Protein AF-A0A7S1R2L1-F1 (afdb_monomer_lite)

Foldseek 3Di:
DDPDDDDDDDDDDDDADDQDAFLAAEPVNVVSLLVVLVVVQVVLVVVVVVVVVVCVVVVHDDDDDGDHPVLLNCCAPPPDPVHHLVVLVVVLVPDDDPPPPVRVVVSLLVSLVVSCVRCVPRPFKDQDDPVNVVVVQVVQCVVPPPRHDDDDDSSNWIWGQGPVGIHIHD

Organism: Alexandrium catenella (NCBI:txid2925)

InterPro domains:
  IPR001609 Myosin head, motor domain-like [PF00063] (7-170)
  IPR001609 Myosin head, motor domain-like [PS51456] (1-170)
  IPR027417 P-loop containing nucleoside triphosphate hydrolase [SSF52540] (8-170)
  IPR036961 Kinesin motor domain superfamily [G3DSA:3.40.850.10] (9-21)

Radius of gyration: 21.6 Å; chains: 1; bounding box: 54×54×56 Å

pLDDT: mean 89.65, std 9.21, range [39.06, 98.25]

Sequence (170 aa):
MKWRGARRATIGLLDIFGFEDMPSNGLEQLLINLTNERIQYIFNAVMFERELEAYQKEGITTTFERPSNLPCIDLFMSTAKPTGLIRLLADQCKTVTTDGEKGEEKKEKAFVSALNKEFRDHSYFTRVDAPMMGRILRAKRDKWRERAPKNLGYEHCFQVHHYADTVTYS

Secondary structure (DSSP, 8-state):
---PPPP---------------SS--HHHHHHHHHHHHHHHHHHHHHHHHHHHHHHHTT-----PPP--HHHHHHHH-SSSSPPHHHHHHHHTT---SSTHHHHHHHHHHHHHHHHHHTTT-TTEEEPPHHHHHHHHHHHHHHHGGGS-S---GGG-EEEE-SS-EEEE-

Structure (mmCIF, N/CA/C/O backbone):
data_AF-A0A7S1R2L1-F1
#
_entry.id   AF-A0A7S1R2L1-F1
#
loop_
_atom_site.group_PDB
_atom_site.id
_atom_site.type_symbol
_atom_site.label_atom_id
_atom_site.label_alt_id
_atom_site.label_comp_id
_atom_site.label_asym_id
_atom_site.label_entity_id
_atom_site.label_seq_id
_atom_site.pdbx_PDB_ins_code
_atom_site.Cartn_x
_atom_site.Cartn_y
_atom_site.Cartn_z
_atom_site.occupancy
_atom_site.B_iso_or_equiv
_atom_site.auth_seq_id
_atom_site.auth_comp_id
_atom_site.auth_asym_id
_atom_site.auth_atom_id
_atom_site.pdbx_PDB_model_num
ATOM 1 N N . MET A 1 1 ? -31.452 40.486 31.207 1.00 39.06 1 MET A N 1
ATOM 2 C CA . MET A 1 1 ? -31.204 39.028 31.119 1.00 39.06 1 MET A CA 1
ATOM 3 C C . MET A 1 1 ? -30.368 38.765 29.867 1.00 39.06 1 MET A C 1
ATOM 5 O O . MET A 1 1 ? -30.875 38.958 28.773 1.00 39.06 1 MET A O 1
ATOM 9 N N . LYS A 1 2 ? -29.067 38.466 30.000 1.00 43.56 2 LYS A N 1
ATOM 10 C CA . LYS A 1 2 ? -28.174 38.166 28.863 1.00 43.56 2 LYS A CA 1
ATOM 11 C C . LYS A 1 2 ? -28.128 36.648 28.666 1.00 43.56 2 LYS A C 1
ATOM 13 O O . LYS A 1 2 ? -27.699 35.945 29.578 1.00 43.56 2 LYS A O 1
ATOM 18 N N . TRP A 1 3 ? -28.559 36.157 27.505 1.00 53.03 3 TRP A N 1
ATOM 19 C CA . TRP A 1 3 ? -28.357 34.764 27.101 1.00 53.03 3 TRP A CA 1
ATOM 20 C C . TRP A 1 3 ? -26.851 34.513 26.945 1.00 53.03 3 TRP A C 1
ATOM 22 O O . TRP A 1 3 ? -26.198 35.135 26.108 1.00 53.03 3 TRP A O 1
ATOM 32 N N . ARG A 1 4 ? -26.276 33.657 27.798 1.00 54.41 4 ARG A N 1
ATOM 33 C CA . ARG A 1 4 ? -24.895 33.178 27.633 1.00 54.41 4 ARG A CA 1
ATOM 34 C C . ARG A 1 4 ? -24.860 32.246 26.416 1.00 54.41 4 ARG A C 1
ATOM 36 O O . ARG A 1 4 ? -25.781 31.458 26.227 1.00 54.41 4 ARG A O 1
ATOM 43 N N . GLY A 1 5 ? -23.833 32.404 25.582 1.00 57.44 5 GLY A N 1
ATOM 44 C CA . GLY A 1 5 ? -23.764 31.903 24.208 1.00 57.44 5 GLY A CA 1
ATOM 45 C C . GLY A 1 5 ? -24.100 30.423 24.033 1.00 57.44 5 GLY A C 1
ATOM 46 O O . GLY A 1 5 ? -23.467 29.553 24.630 1.00 57.44 5 GLY A O 1
ATOM 47 N N . ALA A 1 6 ? -25.067 30.148 23.158 1.00 64.50 6 ALA A N 1
ATOM 48 C CA . ALA A 1 6 ? -25.318 28.809 22.653 1.00 64.50 6 ALA A CA 1
ATOM 49 C C . ALA A 1 6 ? -24.069 28.322 21.900 1.00 64.50 6 ALA A C 1
ATOM 51 O O . ALA A 1 6 ? -23.615 28.972 20.955 1.00 64.50 6 ALA A O 1
ATOM 52 N N . ARG A 1 7 ? -23.492 27.191 22.327 1.00 70.44 7 ARG A N 1
ATOM 53 C CA . ARG A 1 7 ? -22.438 26.510 21.564 1.00 70.44 7 ARG A CA 1
ATOM 54 C C . ARG A 1 7 ? -23.011 26.169 20.190 1.00 70.44 7 ARG A C 1
ATOM 56 O O . ARG A 1 7 ? -23.979 25.420 20.095 1.00 70.44 7 ARG A O 1
ATOM 63 N N . ARG A 1 8 ? -22.445 26.756 19.137 1.00 79.62 8 ARG A N 1
ATOM 64 C CA . ARG A 1 8 ? -22.859 26.494 17.759 1.00 79.62 8 ARG A CA 1
ATOM 65 C C . ARG A 1 8 ? -22.387 25.081 17.396 1.00 79.62 8 ARG A C 1
ATOM 67 O O . ARG A 1 8 ? -21.185 24.847 17.321 1.00 79.62 8 ARG A O 1
ATOM 74 N N . ALA A 1 9 ? -23.320 24.142 17.257 1.00 86.88 9 ALA A N 1
ATOM 75 C CA . ALA A 1 9 ? -23.040 22.814 16.719 1.00 86.88 9 ALA A CA 1
ATOM 76 C C . ALA A 1 9 ? -22.950 22.892 15.187 1.00 86.88 9 ALA A C 1
ATOM 78 O O . ALA A 1 9 ? -23.688 23.661 14.569 1.00 86.88 9 ALA A O 1
ATOM 79 N N . THR A 1 10 ? -22.063 22.097 14.589 1.00 91.31 10 THR A N 1
ATOM 80 C CA . THR A 1 10 ? -21.866 22.038 13.134 1.00 91.31 10 THR A CA 1
ATOM 81 C C . THR A 1 10 ? -22.039 20.604 12.653 1.00 91.31 10 THR A C 1
ATOM 83 O O . THR A 1 10 ? -21.571 19.674 13.307 1.00 91.31 10 THR A O 1
ATOM 86 N N . ILE A 1 11 ? -22.684 20.438 11.499 1.00 92.81 11 ILE A N 1
ATOM 87 C CA . ILE A 1 11 ? -22.756 19.178 10.755 1.00 92.81 11 ILE A CA 1
ATOM 88 C C . ILE A 1 11 ? -21.849 19.332 9.533 1.00 92.81 11 ILE A C 1
ATOM 90 O O . ILE A 1 11 ? -21.995 20.296 8.782 1.00 92.81 11 ILE A O 1
ATOM 94 N N . GLY A 1 12 ? -20.899 18.414 9.367 1.00 92.69 12 GLY A N 1
ATOM 95 C CA . GLY A 1 12 ? -19.992 18.371 8.222 1.00 92.69 12 GLY A CA 1
ATOM 96 C C . GLY A 1 12 ? -20.279 17.158 7.346 1.00 92.69 12 GLY A C 1
ATOM 97 O O . GLY A 1 12 ? -20.545 16.076 7.865 1.00 92.69 12 GLY A O 1
ATOM 98 N N . LEU A 1 13 ? -20.206 17.345 6.031 1.00 94.44 13 LEU A N 1
ATOM 99 C CA . LEU A 1 13 ? -20.231 16.273 5.040 1.00 94.44 13 LEU A CA 1
ATOM 100 C C . LEU A 1 13 ? -18.861 16.229 4.368 1.00 94.44 13 LEU A C 1
ATOM 102 O O . LEU A 1 13 ? -18.336 17.272 3.976 1.00 94.44 13 LEU A O 1
ATOM 106 N N . LEU A 1 14 ? -18.284 15.036 4.271 1.00 93.56 14 LEU A N 1
ATOM 107 C CA . LEU A 1 14 ? -17.001 14.798 3.622 1.00 93.56 14 LEU A CA 1
ATOM 108 C C . LEU A 1 14 ? -17.249 13.949 2.375 1.00 93.56 14 LEU A C 1
ATOM 110 O O . LEU A 1 14 ? -17.689 12.809 2.497 1.00 93.56 14 LEU A O 1
ATOM 114 N N . ASP A 1 15 ? -16.972 14.520 1.206 1.00 95.44 15 ASP A N 1
ATOM 115 C CA . ASP A 1 15 ? -17.002 13.839 -0.090 1.00 95.44 15 ASP A CA 1
ATOM 116 C C . ASP A 1 15 ? -15.560 13.638 -0.571 1.00 95.44 15 ASP A C 1
ATOM 118 O O . ASP A 1 15 ? -14.777 14.590 -0.623 1.00 95.44 15 ASP A O 1
ATOM 122 N N . ILE A 1 16 ? -15.185 12.389 -0.832 1.00 94.50 16 ILE A N 1
ATOM 123 C CA . ILE A 1 16 ? -13.818 11.960 -1.139 1.00 94.50 16 ILE A CA 1
ATOM 124 C C . ILE A 1 16 ? -13.844 10.821 -2.154 1.00 94.50 16 ILE A C 1
ATOM 126 O O . ILE A 1 16 ? -14.800 10.051 -2.227 1.00 94.50 16 ILE A O 1
ATOM 130 N N . PHE A 1 17 ? -12.753 10.675 -2.903 1.00 93.50 17 PHE A N 1
ATOM 131 C CA . PHE A 1 17 ? -12.585 9.561 -3.830 1.00 93.50 17 PHE A CA 1
ATOM 132 C C . PHE A 1 17 ? -12.497 8.220 -3.091 1.00 93.50 17 PHE A C 1
ATOM 134 O O . PHE A 1 17 ? -11.781 8.088 -2.094 1.00 93.50 17 PHE A O 1
ATOM 141 N N . GLY A 1 18 ? -13.202 7.218 -3.619 1.00 94.94 18 GLY A N 1
ATOM 142 C CA . GLY A 1 18 ? -13.087 5.834 -3.168 1.00 94.94 18 GLY A CA 1
ATOM 143 C C . GLY A 1 18 ? -11.778 5.175 -3.612 1.00 94.94 18 GLY A C 1
ATOM 144 O O . GLY A 1 18 ? -10.946 5.785 -4.279 1.00 94.94 18 GLY A O 1
ATOM 145 N N . PHE A 1 19 ? -11.608 3.910 -3.234 1.00 96.94 19 PHE A N 1
ATOM 146 C CA . PHE A 1 19 ? -10.466 3.087 -3.635 1.00 96.94 19 PHE A CA 1
ATOM 147 C C . PHE A 1 19 ? -10.396 2.899 -5.163 1.00 96.94 19 PHE A C 1
ATOM 149 O O . PHE A 1 19 ? -11.421 2.652 -5.802 1.00 96.94 19 PHE A O 1
ATOM 156 N N . GLU A 1 20 ? -9.193 2.957 -5.742 1.00 96.19 20 GLU A N 1
ATOM 157 C CA . GLU A 1 20 ? -8.965 2.868 -7.188 1.00 96.19 20 GLU A CA 1
ATOM 158 C C . GLU A 1 20 ? -8.055 1.690 -7.568 1.00 96.19 20 GLU A C 1
ATOM 160 O O . GLU A 1 20 ? -6.920 1.573 -7.115 1.00 96.19 20 GLU A O 1
ATOM 165 N N . ASP A 1 21 ? -8.523 0.852 -8.493 1.00 95.06 21 ASP A N 1
ATOM 166 C CA . ASP A 1 21 ? -7.666 -0.034 -9.284 1.00 95.06 21 ASP A CA 1
ATOM 167 C C . ASP A 1 21 ? -8.045 0.117 -10.753 1.00 95.06 21 ASP A C 1
ATOM 169 O O . ASP A 1 21 ? -9.138 -0.259 -11.165 1.00 95.06 21 ASP A O 1
ATOM 173 N N . MET A 1 22 ? -7.145 0.690 -11.539 1.00 93.25 22 MET A N 1
ATOM 174 C CA . MET A 1 22 ? -7.320 1.021 -12.946 1.00 93.25 22 MET A CA 1
ATOM 175 C C . MET A 1 22 ? -6.453 0.122 -13.842 1.00 93.25 22 MET A C 1
ATOM 177 O O . MET A 1 22 ? -5.593 -0.620 -13.362 1.00 93.25 22 MET A O 1
ATOM 181 N N . PRO A 1 23 ? -6.619 0.168 -15.179 1.00 91.94 23 PRO A N 1
ATOM 182 C CA . PRO A 1 23 ? -5.704 -0.505 -16.101 1.00 91.94 23 PRO A CA 1
ATOM 183 C C . PRO A 1 23 ? -4.222 -0.176 -15.852 1.00 91.94 23 PRO A C 1
ATOM 185 O O . PRO A 1 23 ? -3.394 -1.085 -15.811 1.00 91.94 23 PRO A O 1
ATOM 188 N N . SER A 1 24 ? -3.909 1.094 -15.597 1.00 91.00 24 SER A N 1
ATOM 189 C CA . SER A 1 24 ? -2.590 1.592 -15.190 1.00 91.00 24 SER A CA 1
ATOM 190 C C . SER A 1 24 ? -2.762 2.393 -13.905 1.00 91.00 24 SER A C 1
ATOM 192 O O . SER A 1 24 ? -3.675 3.213 -13.853 1.00 91.00 24 SER A O 1
ATOM 194 N N . ASN A 1 25 ? -1.928 2.147 -12.894 1.00 94.50 25 ASN A N 1
ATOM 195 C CA . ASN A 1 25 ? -2.007 2.838 -11.605 1.00 94.50 25 ASN A CA 1
ATOM 196 C C . ASN A 1 25 ? -0.687 3.569 -11.358 1.00 94.50 25 ASN A C 1
ATOM 198 O O . ASN A 1 25 ? 0.333 2.913 -11.147 1.00 94.50 25 ASN A O 1
ATOM 202 N N . GLY A 1 26 ? -0.729 4.900 -11.399 1.00 94.06 26 GLY A N 1
ATOM 203 C CA . GLY A 1 26 ? 0.431 5.755 -11.157 1.00 94.06 26 GLY A CA 1
ATOM 204 C C . GLY A 1 26 ? 0.514 6.250 -9.713 1.00 94.06 26 GLY A C 1
ATOM 205 O O . GLY A 1 26 ? -0.107 5.698 -8.795 1.00 94.06 26 GLY A O 1
ATOM 206 N N . LEU A 1 27 ? 1.263 7.338 -9.518 1.00 94.25 27 LEU A N 1
ATOM 207 C CA . LEU A 1 27 ? 1.407 8.003 -8.222 1.00 94.25 27 LEU A CA 1
ATOM 208 C C . LEU A 1 27 ? 0.061 8.520 -7.693 1.00 94.25 27 LEU A C 1
ATOM 210 O O . LEU A 1 27 ? -0.190 8.456 -6.493 1.00 94.25 27 LEU A O 1
ATOM 214 N N . GLU A 1 28 ? -0.821 8.998 -8.568 1.00 96.31 28 GLU A N 1
ATOM 215 C CA . GLU A 1 28 ? -2.138 9.517 -8.206 1.00 96.31 28 GLU A CA 1
ATOM 216 C C . GLU A 1 28 ? -3.000 8.436 -7.546 1.00 96.31 28 GLU A C 1
ATOM 218 O O . GLU A 1 28 ? -3.460 8.628 -6.419 1.00 96.31 28 GLU A O 1
ATOM 223 N N . GLN A 1 29 ? -3.145 7.273 -8.193 1.00 97.50 29 GLN A N 1
ATOM 224 C CA . GLN A 1 29 ? -3.870 6.126 -7.628 1.00 97.50 29 GLN A CA 1
ATOM 225 C C . GLN A 1 29 ? -3.238 5.674 -6.309 1.00 97.50 29 GLN A C 1
ATOM 227 O O . GLN A 1 29 ? -3.947 5.371 -5.352 1.00 97.50 29 GLN A O 1
ATOM 232 N N . LEU A 1 30 ? -1.902 5.667 -6.226 1.00 97.44 30 LEU A N 1
ATOM 233 C CA . LEU A 1 30 ? -1.184 5.302 -5.005 1.00 97.44 30 LEU A CA 1
ATOM 234 C C . LEU A 1 30 ? -1.540 6.238 -3.842 1.00 97.44 30 LEU A C 1
ATOM 236 O O . LEU A 1 30 ? -1.817 5.770 -2.738 1.00 97.44 30 LEU A O 1
ATOM 240 N N . LEU A 1 31 ? -1.571 7.553 -4.076 1.00 97.38 31 LEU A N 1
ATOM 241 C CA . LEU A 1 31 ? -1.918 8.544 -3.053 1.00 97.38 31 LEU A CA 1
ATOM 242 C C . LEU A 1 31 ? -3.403 8.484 -2.661 1.00 97.38 31 LEU A C 1
ATOM 244 O O . LEU A 1 31 ? -3.731 8.632 -1.477 1.00 97.38 31 LEU A O 1
ATOM 248 N N . ILE A 1 32 ? -4.296 8.224 -3.620 1.00 98.00 32 ILE A N 1
ATOM 249 C CA . ILE A 1 32 ? -5.727 8.005 -3.363 1.00 98.00 32 ILE A CA 1
ATOM 250 C C . ILE A 1 32 ? -5.921 6.765 -2.485 1.00 98.00 32 ILE A C 1
ATOM 252 O O . ILE A 1 32 ? -6.602 6.825 -1.457 1.00 98.00 32 ILE A O 1
ATOM 256 N N . ASN A 1 33 ? -5.266 5.655 -2.822 1.00 98.25 33 ASN A N 1
ATOM 257 C CA . ASN A 1 33 ? -5.371 4.413 -2.063 1.00 98.25 33 ASN A CA 1
ATOM 258 C C . ASN A 1 33 ? -4.729 4.525 -0.676 1.00 98.25 33 ASN A C 1
ATOM 260 O O . ASN A 1 33 ? -5.323 4.068 0.295 1.00 98.25 33 ASN A O 1
ATOM 264 N N . LEU A 1 34 ? -3.589 5.213 -0.532 1.00 97.88 34 LEU A N 1
ATOM 265 C CA . LEU A 1 34 ? -2.990 5.516 0.7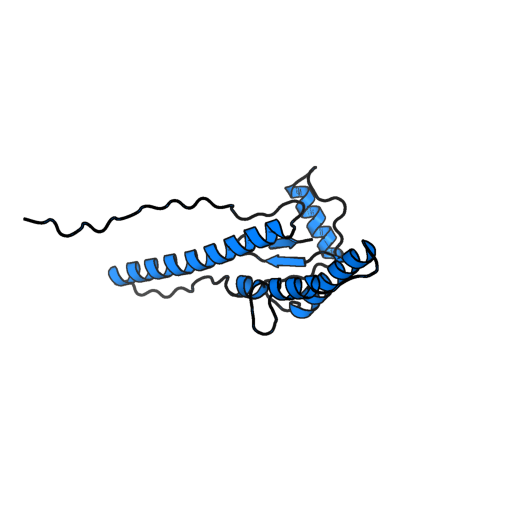77 1.00 97.88 34 LEU A CA 1
ATOM 266 C C . LEU A 1 34 ? -3.917 6.368 1.659 1.00 97.88 34 LEU A C 1
ATOM 268 O O . LEU A 1 34 ? -3.991 6.175 2.875 1.00 97.88 34 LEU A O 1
ATOM 272 N N . THR A 1 35 ? -4.636 7.316 1.060 1.00 97.38 35 THR A N 1
ATOM 273 C CA . THR A 1 35 ? -5.635 8.111 1.782 1.00 97.38 35 THR A CA 1
ATOM 274 C C . THR A 1 35 ? -6.768 7.216 2.278 1.00 97.38 35 THR A C 1
ATOM 276 O O . THR A 1 35 ? -7.118 7.270 3.458 1.00 97.38 35 THR A O 1
ATOM 279 N N . ASN A 1 36 ? -7.269 6.329 1.418 1.00 97.88 36 ASN A N 1
ATOM 280 C CA . ASN A 1 36 ? -8.287 5.349 1.780 1.00 97.88 36 ASN A CA 1
ATOM 281 C C . ASN A 1 36 ? -7.807 4.366 2.866 1.00 97.88 36 ASN A C 1
ATOM 283 O O . ASN A 1 36 ? -8.569 4.079 3.783 1.00 97.88 36 ASN A O 1
ATOM 287 N N . GLU A 1 37 ? -6.544 3.926 2.854 1.00 97.88 37 GLU A N 1
ATOM 288 C CA . GLU A 1 37 ? -5.959 3.119 3.940 1.00 97.88 37 GLU A CA 1
ATOM 289 C C . GLU A 1 37 ? -6.028 3.842 5.291 1.00 97.88 37 GLU A C 1
ATOM 291 O O . GLU A 1 37 ? -6.470 3.282 6.296 1.00 97.88 37 GLU A O 1
ATOM 296 N N . ARG A 1 38 ? -5.640 5.122 5.339 1.00 96.75 38 ARG A N 1
ATOM 297 C CA . ARG A 1 38 ? -5.711 5.909 6.582 1.00 96.75 38 ARG A CA 1
ATOM 298 C C . ARG A 1 38 ? -7.141 6.067 7.080 1.00 96.75 38 ARG A C 1
ATOM 300 O O . ARG A 1 38 ? -7.383 5.981 8.282 1.00 96.75 38 ARG A O 1
ATOM 307 N N . ILE A 1 39 ? -8.081 6.284 6.168 1.00 96.31 39 ILE A N 1
ATOM 308 C CA . ILE A 1 39 ? -9.500 6.398 6.506 1.00 96.31 39 ILE A CA 1
ATOM 309 C C . ILE A 1 39 ? -10.021 5.066 7.041 1.00 96.31 39 ILE A C 1
ATOM 311 O O . ILE A 1 39 ? -10.675 5.062 8.082 1.00 96.31 39 ILE A O 1
ATOM 315 N N . GLN A 1 40 ? -9.661 3.944 6.414 1.00 96.50 40 GLN A N 1
ATOM 316 C CA . GLN A 1 40 ? -10.021 2.612 6.893 1.00 96.50 40 GLN A CA 1
ATOM 317 C C . GLN A 1 40 ? -9.455 2.335 8.294 1.00 96.50 40 GLN A C 1
ATOM 319 O O . GLN A 1 40 ? -10.166 1.806 9.148 1.00 96.50 40 GLN A O 1
ATOM 324 N N . TYR A 1 41 ? -8.211 2.741 8.566 1.00 96.12 41 TYR A N 1
ATOM 325 C CA . TYR A 1 41 ? -7.602 2.609 9.892 1.00 96.12 41 TYR A CA 1
ATOM 326 C C . TYR A 1 41 ? -8.392 3.377 10.960 1.00 96.12 41 TYR A C 1
ATOM 328 O O . TYR A 1 41 ? -8.716 2.829 12.017 1.00 96.12 41 TYR A O 1
ATOM 336 N N . ILE A 1 42 ? -8.743 4.636 10.672 1.00 95.00 42 ILE A N 1
ATOM 337 C CA . ILE A 1 42 ? -9.540 5.481 11.573 1.00 95.00 42 ILE A CA 1
ATOM 338 C C . ILE A 1 42 ? -10.937 4.885 11.768 1.00 95.00 42 ILE A C 1
ATOM 340 O O . ILE A 1 42 ? -11.413 4.801 12.899 1.00 95.00 42 ILE A O 1
ATOM 344 N N . PHE A 1 43 ? -11.578 4.437 10.688 1.00 94.50 43 PHE A N 1
ATOM 345 C CA . PHE A 1 43 ? -12.897 3.816 10.731 1.00 94.50 43 PHE A CA 1
ATOM 346 C C . PHE A 1 43 ? -12.900 2.575 11.630 1.00 94.50 43 PHE A C 1
ATOM 348 O O . PHE A 1 43 ? -13.720 2.489 12.544 1.00 94.50 43 PHE A O 1
ATOM 355 N N . ASN A 1 44 ? -11.941 1.663 11.437 1.00 93.62 44 ASN A N 1
ATOM 356 C CA . ASN A 1 44 ? -11.800 0.470 12.269 1.00 93.62 44 ASN A CA 1
ATOM 357 C C . ASN A 1 44 ? -11.553 0.836 13.737 1.00 93.62 44 ASN A C 1
ATOM 359 O O . ASN A 1 44 ? -12.106 0.194 14.620 1.00 93.62 44 ASN A O 1
ATOM 363 N N . ALA A 1 45 ? -10.748 1.860 14.029 1.00 92.06 45 ALA A N 1
ATOM 364 C CA . ALA A 1 45 ? -10.519 2.289 15.406 1.00 92.06 45 ALA A CA 1
ATOM 365 C C . ALA A 1 45 ? -11.810 2.789 16.077 1.00 92.06 45 ALA A C 1
ATOM 367 O O . ALA A 1 45 ? -12.163 2.306 17.150 1.00 92.06 45 ALA A O 1
ATOM 368 N N . VAL A 1 46 ? -12.530 3.700 15.418 1.00 92.94 46 VAL A N 1
ATOM 369 C CA . VAL A 1 46 ? -13.737 4.331 15.970 1.00 92.94 46 VAL A CA 1
ATOM 370 C C . VAL A 1 46 ? -14.886 3.335 16.108 1.00 92.94 46 VAL A C 1
ATOM 372 O O . VAL A 1 46 ? -15.577 3.339 17.124 1.00 92.94 46 VAL A O 1
ATOM 375 N N . MET A 1 47 ? -15.119 2.492 15.099 1.00 92.75 47 MET A N 1
ATOM 376 C CA . MET A 1 47 ? -16.239 1.548 15.138 1.00 92.75 47 MET A CA 1
ATOM 377 C C . MET A 1 47 ? -16.031 0.462 16.189 1.00 92.75 47 MET A C 1
ATOM 379 O O . MET A 1 47 ? -16.965 0.154 16.920 1.00 92.75 47 MET A O 1
ATOM 383 N N . PHE A 1 48 ? -14.809 -0.061 16.329 1.00 91.44 48 PHE A N 1
ATOM 384 C CA . PHE A 1 48 ? -14.523 -1.070 17.351 1.00 91.44 48 PHE A CA 1
ATOM 385 C C . PHE A 1 48 ? -14.662 -0.517 18.768 1.00 91.44 48 PHE A C 1
ATOM 387 O O . PHE A 1 48 ? -15.237 -1.185 19.622 1.00 91.44 48 PHE A O 1
ATOM 394 N N . GLU A 1 49 ? -14.165 0.696 19.018 1.00 90.44 49 GLU A N 1
ATOM 395 C CA . GLU A 1 49 ? -14.311 1.350 20.322 1.00 90.44 49 GLU A CA 1
ATOM 396 C C . GLU A 1 49 ? -15.791 1.532 20.686 1.00 90.44 49 GLU A C 1
ATOM 398 O O . GLU A 1 49 ? -16.213 1.153 21.778 1.00 90.44 49 GLU A O 1
ATOM 403 N N . ARG A 1 50 ? -16.609 2.005 19.738 1.00 91.81 50 ARG A N 1
ATOM 404 C CA . ARG A 1 50 ? -18.057 2.170 19.940 1.00 91.81 50 ARG A CA 1
ATOM 405 C C . ARG A 1 50 ? -18.785 0.855 20.200 1.00 91.81 50 ARG A C 1
ATOM 407 O O . ARG A 1 50 ? -19.676 0.819 21.045 1.00 91.81 50 ARG A O 1
ATOM 414 N N . GLU A 1 51 ? -18.420 -0.205 19.489 1.00 91.06 51 GLU A N 1
ATOM 415 C CA . GLU A 1 51 ? -19.044 -1.518 19.655 1.00 91.06 51 GLU A CA 1
ATOM 416 C C . GLU A 1 51 ? -18.705 -2.123 21.028 1.00 91.06 51 GLU A C 1
ATOM 418 O O . GLU A 1 51 ? -19.582 -2.617 21.734 1.00 91.06 51 GLU A O 1
ATOM 423 N N . LEU A 1 52 ? -17.446 -1.996 21.466 1.00 89.75 52 LEU A N 1
ATOM 424 C CA . LEU A 1 52 ? -17.017 -2.398 22.809 1.00 89.75 52 LEU A CA 1
ATOM 425 C C . LEU A 1 52 ? -17.777 -1.636 23.903 1.00 89.75 52 LEU A C 1
ATOM 427 O O . LEU A 1 52 ? -18.225 -2.246 24.875 1.00 89.75 52 LEU A O 1
ATOM 431 N N . GLU A 1 53 ? -17.965 -0.323 23.745 1.00 91.25 53 GLU A N 1
ATOM 432 C CA . GLU A 1 53 ? -18.773 0.475 24.673 1.00 91.25 53 GLU A CA 1
ATOM 433 C C . GLU A 1 53 ? -20.238 0.018 24.724 1.00 91.25 53 GLU A C 1
ATOM 435 O O . GLU A 1 53 ? -20.855 0.059 25.791 1.00 91.25 53 GLU A O 1
ATOM 440 N N . ALA A 1 54 ? -20.818 -0.386 23.589 1.00 92.44 54 ALA A N 1
ATOM 441 C CA . ALA A 1 54 ? -22.184 -0.896 23.527 1.00 92.44 54 ALA A CA 1
ATOM 442 C C . ALA A 1 54 ? -22.309 -2.235 24.271 1.00 92.44 54 ALA A C 1
ATOM 444 O O . ALA A 1 54 ? -23.157 -2.361 25.155 1.00 92.44 54 ALA A O 1
ATOM 445 N N . TYR A 1 55 ? -21.400 -3.183 24.020 1.00 91.81 55 TYR A N 1
ATOM 446 C CA . TYR A 1 55 ? -21.388 -4.471 24.724 1.00 91.81 55 TYR A CA 1
ATOM 447 C C . TYR A 1 55 ? -21.209 -4.317 26.235 1.00 91.81 55 TYR A C 1
ATOM 449 O O . TYR A 1 55 ? -21.916 -4.965 27.007 1.00 91.81 55 TYR A O 1
ATOM 457 N N . GLN A 1 56 ? -20.335 -3.411 26.681 1.00 90.88 56 GLN A N 1
ATOM 458 C CA . GLN A 1 56 ? -20.165 -3.127 28.109 1.00 90.88 56 GLN A CA 1
ATOM 459 C C . GLN A 1 56 ? -21.443 -2.575 28.753 1.00 90.88 56 GLN A C 1
ATOM 461 O O . GLN A 1 56 ? -21.783 -2.973 29.867 1.00 90.88 56 GLN A O 1
ATOM 466 N N . LYS A 1 57 ? -22.174 -1.692 28.058 1.00 93.38 57 LYS A N 1
ATOM 467 C CA . LYS A 1 57 ? -23.460 -1.153 28.539 1.00 93.38 57 LYS A CA 1
ATOM 468 C C . LYS A 1 57 ? -24.535 -2.233 28.656 1.00 93.38 57 LYS A C 1
ATOM 470 O O . LYS A 1 57 ? -25.380 -2.141 29.541 1.00 93.38 57 LYS A O 1
ATOM 475 N N . GLU A 1 58 ? -24.485 -3.248 27.801 1.00 95.56 58 GLU A N 1
ATOM 476 C CA . GLU A 1 58 ? -25.401 -4.394 27.823 1.00 95.56 58 GLU A CA 1
ATOM 477 C C . GLU A 1 58 ? -24.953 -5.517 28.777 1.00 95.56 58 GLU A C 1
ATOM 479 O O . GLU A 1 58 ? -25.662 -6.507 28.947 1.00 95.56 58 GLU A O 1
ATOM 484 N N . GLY A 1 59 ? -23.797 -5.374 29.436 1.00 92.62 59 GLY A N 1
ATOM 485 C CA . GLY A 1 59 ? -23.245 -6.394 30.332 1.00 92.62 59 GLY A CA 1
ATOM 486 C C . GLY A 1 59 ? -22.666 -7.613 29.603 1.00 92.62 59 GLY A C 1
ATOM 487 O O . GLY A 1 59 ? -22.462 -8.661 30.217 1.00 92.62 59 GLY A O 1
ATOM 488 N N . ILE A 1 60 ? -22.389 -7.493 28.303 1.00 92.12 60 ILE A N 1
ATOM 489 C CA . ILE A 1 60 ? -21.825 -8.555 27.469 1.00 92.12 60 ILE A CA 1
ATOM 490 C C . ILE A 1 60 ? -20.297 -8.488 27.550 1.00 92.12 60 ILE A C 1
ATOM 492 O O . ILE A 1 60 ? -19.672 -7.500 27.169 1.00 92.12 60 ILE A O 1
ATOM 496 N N . THR A 1 61 ? -19.668 -9.564 28.029 1.00 84.50 61 THR A N 1
ATOM 497 C CA . THR A 1 61 ? -18.205 -9.707 28.000 1.00 84.50 61 THR A CA 1
ATOM 498 C C . THR A 1 61 ? -17.807 -10.431 26.719 1.00 84.50 61 THR A C 1
ATOM 500 O O . THR A 1 61 ? -18.127 -11.603 26.539 1.00 84.50 61 THR A O 1
ATOM 503 N N . THR A 1 62 ? -17.126 -9.748 25.802 1.00 80.25 62 THR A N 1
ATOM 504 C CA . THR A 1 62 ? -16.612 -10.339 24.557 1.00 80.25 62 THR A CA 1
ATOM 505 C C . THR A 1 62 ? -15.259 -9.727 24.215 1.00 80.25 62 THR A C 1
ATOM 507 O O . THR A 1 62 ? -15.039 -8.534 24.409 1.00 80.25 62 THR A O 1
ATOM 510 N N . THR A 1 63 ? -14.347 -10.550 23.701 1.00 76.44 63 THR A N 1
ATOM 511 C CA . THR A 1 63 ? -13.049 -10.125 23.168 1.00 76.44 63 THR A CA 1
ATOM 512 C C . THR A 1 63 ? -13.002 -10.434 21.683 1.00 76.44 63 THR A C 1
ATOM 514 O O . THR A 1 63 ? -13.180 -11.587 21.292 1.00 76.44 63 THR A O 1
ATOM 517 N N . PHE A 1 64 ? -12.744 -9.424 20.861 1.00 79.88 64 PHE A N 1
ATOM 518 C CA . PHE A 1 64 ? -12.549 -9.591 19.428 1.00 79.88 64 PHE A CA 1
ATOM 519 C C . PHE A 1 64 ? -11.404 -8.693 18.958 1.00 79.88 64 PHE A C 1
ATOM 521 O O . PHE A 1 64 ? -11.209 -7.587 19.465 1.00 79.88 64 PHE A O 1
ATOM 528 N N . GLU A 1 65 ? -10.597 -9.209 18.035 1.00 83.00 65 GLU A N 1
ATOM 529 C CA . GLU A 1 65 ? -9.417 -8.515 17.527 1.00 83.00 65 GLU A CA 1
ATOM 530 C C . GLU A 1 65 ? -9.810 -7.488 16.466 1.00 83.00 65 GLU A C 1
ATOM 532 O O . GLU A 1 65 ? -10.572 -7.778 15.544 1.00 83.00 65 GLU A O 1
ATOM 537 N N . ARG A 1 66 ? -9.258 -6.277 16.578 1.00 85.38 66 ARG A N 1
ATOM 538 C CA . ARG A 1 66 ? -9.443 -5.221 15.582 1.00 85.38 66 ARG A CA 1
ATOM 539 C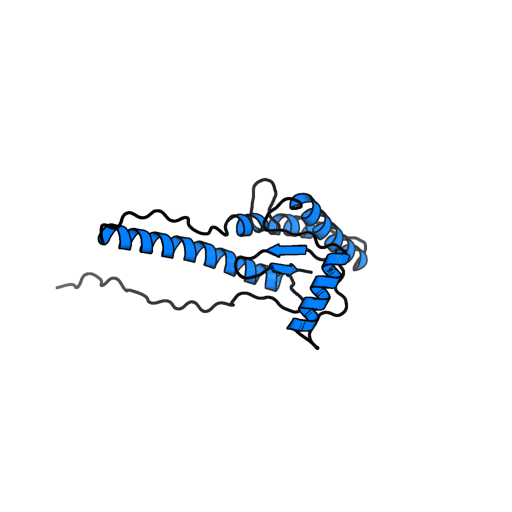 C . ARG A 1 66 ? -8.577 -5.497 14.347 1.00 85.38 66 ARG A C 1
ATOM 541 O O . ARG A 1 66 ? -7.351 -5.486 14.487 1.00 85.38 66 ARG A O 1
ATOM 548 N N . PRO A 1 67 ? -9.157 -5.624 13.137 1.00 86.38 67 PRO A N 1
ATOM 549 C CA . PRO A 1 67 ? -8.390 -5.664 11.901 1.00 86.38 67 PRO A CA 1
ATOM 550 C C . PRO A 1 67 ? -7.539 -4.401 11.775 1.00 86.38 67 PRO A C 1
ATOM 552 O O . PRO A 1 67 ? -8.055 -3.278 11.802 1.00 86.38 67 PRO A O 1
ATOM 555 N N . SER A 1 68 ? -6.227 -4.584 11.654 1.00 89.62 68 SER A N 1
ATOM 556 C CA . SER A 1 68 ? -5.269 -3.488 11.555 1.00 89.62 68 SER A CA 1
ATOM 557 C C . SER A 1 68 ? -4.588 -3.507 10.196 1.00 89.62 68 SER A C 1
ATOM 559 O O . SER A 1 68 ? -3.790 -4.392 9.900 1.00 89.62 68 SER A O 1
ATOM 561 N N . ASN A 1 69 ? -4.871 -2.485 9.397 1.00 95.25 69 ASN A N 1
ATOM 562 C CA . ASN A 1 69 ? -4.159 -2.168 8.163 1.00 95.25 69 ASN A CA 1
ATOM 563 C C . ASN A 1 69 ? -2.965 -1.222 8.405 1.00 95.25 69 ASN A C 1
ATOM 565 O O . ASN A 1 69 ? -2.354 -0.734 7.457 1.00 95.25 69 ASN A O 1
ATOM 569 N N . LEU A 1 70 ? -2.597 -0.971 9.669 1.00 95.19 70 LEU A N 1
ATOM 570 C CA . LEU A 1 70 ? -1.444 -0.141 10.022 1.00 95.19 70 LEU A CA 1
ATOM 571 C C . LEU A 1 70 ? -0.132 -0.609 9.358 1.00 95.19 70 LEU A C 1
ATOM 573 O O . LEU A 1 70 ? 0.572 0.255 8.846 1.00 95.19 70 LEU A O 1
ATOM 577 N N . PRO A 1 71 ? 0.174 -1.921 9.239 1.00 95.06 71 PRO A N 1
ATOM 578 C CA . PRO A 1 71 ? 1.371 -2.356 8.516 1.00 95.06 71 PRO A CA 1
ATOM 579 C C . PRO A 1 71 ? 1.379 -1.939 7.033 1.00 95.06 71 PRO A C 1
ATOM 581 O O . PRO A 1 71 ? 2.441 -1.669 6.478 1.00 95.06 71 PRO A O 1
ATOM 584 N N . CYS A 1 72 ? 0.207 -1.831 6.390 1.00 96.94 72 CYS A N 1
ATOM 585 C CA . CYS A 1 72 ? 0.089 -1.268 5.040 1.00 96.94 72 CYS A CA 1
ATOM 586 C C . CYS A 1 72 ? 0.444 0.223 5.037 1.00 96.94 72 CYS A C 1
ATOM 588 O O . CYS A 1 72 ? 1.200 0.688 4.195 1.00 96.94 72 CYS A O 1
ATOM 590 N N . ILE A 1 73 ? -0.064 0.989 6.003 1.00 97.31 73 ILE A N 1
ATOM 591 C CA . ILE A 1 73 ? 0.240 2.422 6.122 1.00 97.31 73 ILE A CA 1
ATOM 592 C C . ILE A 1 73 ? 1.736 2.639 6.397 1.00 97.31 73 ILE A C 1
ATOM 594 O O . ILE A 1 73 ? 2.343 3.534 5.803 1.00 97.31 73 ILE A O 1
ATOM 598 N N . ASP A 1 74 ? 2.339 1.805 7.244 1.00 96.12 74 ASP A N 1
ATOM 599 C CA . ASP A 1 74 ? 3.761 1.864 7.584 1.00 96.12 74 ASP A CA 1
ATOM 600 C C . ASP A 1 74 ? 4.653 1.531 6.381 1.00 96.12 74 ASP A C 1
ATOM 602 O O . ASP A 1 74 ? 5.663 2.208 6.183 1.00 96.12 74 ASP A O 1
ATOM 606 N N . LEU A 1 75 ? 4.248 0.601 5.506 1.00 96.81 75 LEU A N 1
ATOM 607 C CA . LEU A 1 75 ? 4.920 0.365 4.218 1.00 96.81 75 LEU A CA 1
ATOM 608 C C . LEU A 1 75 ? 5.100 1.671 3.424 1.00 96.81 75 LEU A C 1
ATOM 610 O O . LEU A 1 75 ? 6.152 1.900 2.824 1.00 96.81 75 LEU A O 1
ATOM 614 N N . PHE A 1 76 ? 4.103 2.560 3.441 1.00 97.00 76 PHE A N 1
ATOM 615 C CA . PHE A 1 76 ? 4.178 3.850 2.752 1.00 97.00 76 PHE A CA 1
ATOM 616 C C . PHE A 1 76 ? 4.918 4.925 3.551 1.00 97.00 76 PHE A C 1
ATOM 618 O O . PHE A 1 76 ? 5.694 5.694 2.975 1.00 97.00 76 PHE A O 1
ATOM 625 N N . MET A 1 77 ? 4.657 5.007 4.857 1.00 96.44 77 MET A N 1
ATOM 626 C CA . MET A 1 77 ? 4.923 6.201 5.667 1.00 96.44 77 MET A CA 1
ATOM 627 C C . MET A 1 77 ? 5.958 6.012 6.777 1.00 96.44 77 MET A C 1
ATOM 629 O O . MET A 1 77 ? 6.306 7.003 7.422 1.00 96.44 77 MET A O 1
ATOM 633 N N . SER A 1 78 ? 6.448 4.791 7.014 1.00 94.12 78 SER A N 1
ATOM 634 C CA . SER A 1 78 ? 7.411 4.506 8.081 1.00 94.12 78 SER A CA 1
ATOM 635 C C . SER A 1 78 ? 8.623 5.435 7.996 1.00 94.12 78 SER A C 1
ATOM 637 O O . SER A 1 78 ? 9.286 5.555 6.962 1.00 94.12 78 SER A O 1
ATOM 639 N N . THR A 1 79 ? 8.933 6.090 9.114 1.00 88.69 79 THR A N 1
ATOM 640 C CA . THR A 1 79 ? 10.156 6.885 9.282 1.00 88.69 79 THR A CA 1
ATOM 641 C C . THR A 1 79 ? 11.295 6.076 9.904 1.00 88.69 79 THR A C 1
ATOM 643 O O . THR A 1 79 ? 12.428 6.553 9.948 1.00 88.69 79 THR A O 1
ATOM 646 N N . ALA A 1 80 ? 10.996 4.881 10.420 1.00 87.94 80 ALA A N 1
ATOM 647 C CA . ALA A 1 80 ? 11.974 3.928 10.933 1.00 87.94 80 ALA A CA 1
ATOM 648 C C . ALA A 1 80 ? 12.465 3.009 9.803 1.00 87.94 80 ALA A C 1
ATOM 650 O O . ALA A 1 80 ? 11.981 3.098 8.682 1.00 87.94 80 ALA A O 1
ATOM 651 N N . LYS A 1 81 ? 13.428 2.123 10.085 1.00 81.00 81 LYS A N 1
ATOM 652 C CA . LYS A 1 81 ? 13.811 1.066 9.137 1.00 81.00 81 LYS A CA 1
ATOM 653 C C . LYS A 1 81 ? 12.830 -0.118 9.232 1.00 81.00 81 LYS A C 1
ATOM 655 O O . LYS A 1 81 ? 12.564 -0.536 10.360 1.00 81.00 81 LYS A O 1
ATOM 660 N N . PRO A 1 82 ? 12.367 -0.700 8.109 1.00 82.81 82 PRO A N 1
ATOM 661 C CA . PRO A 1 82 ? 12.594 -0.252 6.733 1.00 82.81 82 PRO A CA 1
ATOM 662 C C . PRO A 1 82 ? 11.895 1.082 6.434 1.00 82.81 82 PRO A C 1
ATOM 664 O O . PRO A 1 82 ? 10.768 1.322 6.875 1.00 82.81 82 PRO A O 1
ATOM 667 N N . THR A 1 83 ? 12.597 1.955 5.708 1.00 90.62 83 THR A N 1
ATOM 668 C CA . THR A 1 83 ? 12.121 3.308 5.382 1.00 90.62 83 THR A CA 1
ATOM 669 C C . THR A 1 83 ? 10.939 3.222 4.421 1.00 90.62 83 THR A C 1
ATOM 671 O O . THR A 1 83 ? 11.048 2.560 3.395 1.00 90.62 83 THR A O 1
ATOM 674 N N . GLY A 1 84 ? 9.845 3.930 4.706 1.00 94.06 84 GLY A N 1
ATOM 675 C CA . GLY A 1 84 ? 8.618 3.881 3.911 1.00 94.06 84 GLY A CA 1
ATOM 676 C C . GLY A 1 84 ? 8.791 4.316 2.450 1.00 94.06 84 GLY A C 1
ATOM 677 O O . GLY A 1 84 ? 9.640 5.150 2.111 1.00 94.06 84 GLY A O 1
ATOM 678 N N . LEU A 1 85 ? 7.932 3.779 1.580 1.00 95.56 85 LEU A N 1
ATOM 679 C CA . LEU A 1 85 ? 7.944 3.989 0.128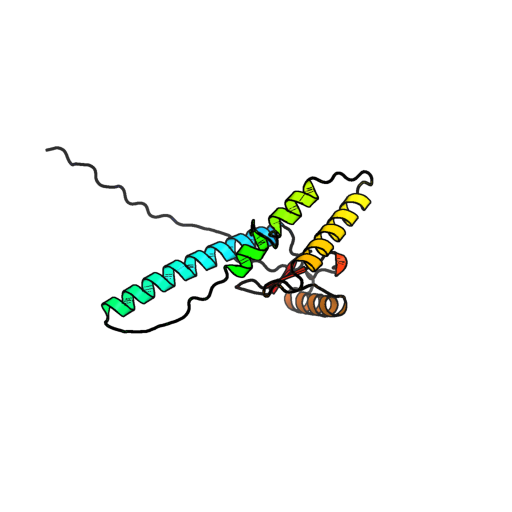 1.00 95.56 85 LEU A CA 1
ATOM 680 C C . LEU A 1 85 ? 7.998 5.470 -0.265 1.00 95.56 85 LEU A C 1
ATOM 682 O O . LEU A 1 85 ? 8.789 5.849 -1.129 1.00 95.56 85 LEU A O 1
ATOM 686 N N . ILE A 1 86 ? 7.206 6.328 0.386 1.00 95.06 86 ILE A N 1
ATOM 687 C CA . ILE A 1 86 ? 7.132 7.759 0.048 1.00 95.06 86 ILE A CA 1
ATOM 688 C C . ILE A 1 86 ? 8.470 8.460 0.305 1.00 95.06 86 ILE A C 1
ATOM 690 O O . ILE A 1 86 ? 8.879 9.344 -0.450 1.00 95.06 86 ILE A O 1
ATOM 694 N N . ARG A 1 87 ? 9.195 8.051 1.351 1.00 92.56 87 ARG A N 1
ATOM 695 C CA . ARG A 1 87 ? 10.510 8.613 1.666 1.00 92.56 87 ARG A CA 1
ATOM 696 C C . ARG A 1 87 ? 11.562 8.145 0.661 1.00 92.56 87 ARG A C 1
ATOM 698 O O . ARG A 1 87 ? 12.364 8.974 0.233 1.00 92.56 87 ARG A O 1
ATOM 705 N N . LEU A 1 88 ? 11.521 6.872 0.256 1.00 92.44 88 LEU A N 1
ATOM 706 C CA . LEU A 1 88 ? 12.380 6.336 -0.806 1.00 92.44 88 LEU A CA 1
ATOM 707 C C . LEU A 1 88 ? 12.149 7.072 -2.132 1.00 92.44 88 LEU A C 1
ATOM 709 O O . LEU A 1 88 ? 13.117 7.477 -2.774 1.00 92.44 88 LEU A O 1
ATOM 713 N N . LEU A 1 89 ? 10.888 7.327 -2.495 1.00 92.38 89 LEU A N 1
ATOM 714 C CA . LEU A 1 89 ? 10.529 8.114 -3.677 1.00 92.38 89 LEU A CA 1
ATOM 715 C C . LEU A 1 89 ? 11.092 9.539 -3.581 1.00 92.38 89 LEU A C 1
ATOM 717 O O . LEU A 1 89 ? 11.772 10.009 -4.490 1.00 92.38 89 LEU A O 1
ATOM 721 N N . ALA A 1 90 ? 10.883 10.206 -2.443 1.00 91.44 90 ALA A N 1
ATOM 722 C CA . ALA A 1 90 ? 11.384 11.557 -2.214 1.00 91.44 90 ALA A CA 1
ATOM 723 C C . ALA A 1 90 ? 12.919 11.654 -2.286 1.00 91.44 90 ALA A C 1
ATOM 725 O O . ALA A 1 90 ? 13.445 12.694 -2.679 1.00 91.44 90 ALA A O 1
ATOM 726 N N . ASP A 1 91 ? 13.651 10.606 -1.898 1.00 90.00 91 ASP A N 1
ATOM 727 C CA . ASP A 1 91 ? 15.108 10.567 -2.047 1.00 90.00 91 ASP A CA 1
ATOM 728 C C . ASP A 1 91 ? 15.544 10.363 -3.502 1.00 90.00 91 ASP A C 1
ATOM 730 O O . ASP A 1 91 ? 16.502 11.007 -3.930 1.00 90.00 91 ASP A O 1
ATOM 734 N N . GLN A 1 92 ? 14.815 9.570 -4.294 1.00 87.00 92 GLN A N 1
ATOM 735 C CA . GLN A 1 92 ? 15.081 9.437 -5.731 1.00 87.00 92 GLN A CA 1
ATOM 736 C C . GLN A 1 92 ? 14.854 10.756 -6.482 1.00 87.00 92 GLN A C 1
ATOM 738 O O . GLN A 1 92 ? 15.689 11.134 -7.305 1.00 87.00 92 GLN A O 1
ATOM 743 N N . CYS A 1 93 ? 13.814 11.524 -6.134 1.00 88.06 93 CYS A N 1
ATOM 744 C CA . CYS A 1 93 ? 13.530 12.827 -6.752 1.00 88.06 93 CYS A CA 1
ATOM 745 C C . CYS A 1 93 ? 14.642 13.873 -6.553 1.00 88.06 93 CYS A C 1
ATOM 747 O O . CYS A 1 93 ? 14.735 14.822 -7.326 1.00 88.06 93 CYS A O 1
ATOM 749 N N . LYS A 1 94 ? 15.494 13.725 -5.530 1.00 87.62 94 LYS A N 1
ATOM 750 C CA . LYS A 1 94 ? 16.621 14.645 -5.279 1.00 87.62 94 LYS A CA 1
ATOM 751 C C . LYS A 1 94 ? 17.829 14.367 -6.168 1.00 87.62 94 LYS A C 1
ATOM 753 O O . LYS A 1 94 ? 18.735 15.194 -6.244 1.00 87.62 94 LYS A O 1
ATOM 758 N N . THR A 1 95 ? 17.884 13.197 -6.796 1.00 83.56 95 THR A N 1
ATOM 759 C CA . THR A 1 95 ? 18.997 12.835 -7.672 1.00 83.56 95 THR A CA 1
ATOM 760 C C . THR A 1 95 ? 18.831 13.526 -9.028 1.00 83.56 95 THR A C 1
ATOM 762 O O . THR A 1 95 ? 17.742 13.548 -9.598 1.00 83.56 95 THR A O 1
ATOM 765 N N . VAL A 1 96 ? 19.898 14.128 -9.552 1.00 80.44 96 VAL A N 1
ATOM 766 C CA . VAL A 1 96 ? 19.901 14.776 -10.875 1.00 80.44 96 VAL A CA 1
ATOM 767 C C . VAL A 1 96 ? 20.471 13.793 -11.893 1.00 80.44 96 VAL A C 1
ATOM 769 O O . VAL A 1 96 ? 21.458 13.119 -11.602 1.00 80.44 96 VAL A O 1
ATOM 772 N N . THR A 1 97 ? 19.860 13.700 -13.076 1.00 77.88 97 THR A N 1
ATOM 773 C CA . THR A 1 97 ? 20.403 12.910 -14.191 1.00 77.88 97 THR A CA 1
ATOM 774 C C . THR A 1 97 ? 20.964 13.835 -15.259 1.00 77.88 97 THR A C 1
ATOM 776 O O . THR A 1 97 ? 20.441 14.922 -15.494 1.00 77.88 97 THR A O 1
ATOM 779 N N . THR A 1 98 ? 22.048 13.408 -15.899 1.00 75.69 98 THR A N 1
ATOM 780 C CA . THR A 1 98 ? 22.663 14.114 -17.032 1.00 75.69 98 THR A CA 1
ATOM 781 C C . THR A 1 98 ? 22.183 13.586 -18.383 1.00 75.69 98 THR A C 1
ATOM 783 O O . THR A 1 98 ? 22.500 14.171 -19.414 1.00 75.69 98 THR A O 1
ATOM 786 N N . ASP A 1 99 ? 21.408 12.497 -18.383 1.00 80.62 99 ASP A N 1
ATOM 787 C CA . ASP A 1 99 ? 21.168 11.653 -19.560 1.00 80.62 99 ASP A CA 1
ATOM 788 C C . ASP A 1 99 ? 19.754 11.827 -20.157 1.00 80.62 99 ASP A C 1
ATOM 790 O O . ASP A 1 99 ? 19.306 11.002 -20.957 1.00 80.62 99 ASP A O 1
ATOM 794 N N . GLY A 1 100 ? 19.033 12.885 -19.764 1.00 81.94 100 GLY A N 1
ATOM 795 C CA . GLY A 1 100 ? 17.676 13.174 -20.239 1.00 81.94 100 GLY A CA 1
ATOM 796 C C . GLY A 1 100 ? 16.697 12.027 -19.959 1.00 81.94 100 GLY A C 1
ATOM 797 O O . GLY A 1 100 ? 16.706 11.450 -18.874 1.00 81.94 100 GLY A O 1
ATOM 798 N N . GLU A 1 101 ? 15.878 11.661 -20.951 1.00 80.75 101 GLU A N 1
ATOM 799 C CA . GLU A 1 101 ? 14.854 10.603 -20.839 1.00 80.75 101 GLU A CA 1
ATOM 800 C C . GLU A 1 101 ? 15.424 9.247 -20.388 1.00 80.75 101 GLU A C 1
ATOM 802 O O . GLU A 1 101 ? 14.828 8.563 -19.557 1.00 80.75 101 GLU A O 1
ATOM 807 N N . LYS A 1 102 ? 16.624 8.876 -20.857 1.00 82.62 102 LYS A N 1
ATOM 808 C CA . LYS A 1 102 ? 17.294 7.630 -20.436 1.00 82.62 102 LYS A CA 1
ATOM 809 C C . LYS A 1 102 ? 17.711 7.664 -18.966 1.00 82.62 102 LYS A C 1
ATOM 811 O O . LYS A 1 102 ? 17.793 6.621 -18.317 1.00 82.62 102 LYS A O 1
ATOM 816 N N . GLY A 1 103 ? 18.005 8.855 -18.449 1.00 84.94 103 GLY A N 1
ATOM 817 C CA . GLY A 1 103 ? 18.313 9.067 -17.041 1.00 84.94 103 GLY A CA 1
ATOM 818 C C . GLY A 1 103 ? 17.094 8.833 -16.152 1.00 84.94 103 GLY A C 1
ATOM 819 O O . GLY A 1 103 ? 17.212 8.171 -15.121 1.00 84.94 103 GLY A O 1
ATOM 820 N N . GLU A 1 104 ? 15.929 9.329 -16.566 1.00 84.00 104 GLU A N 1
ATOM 821 C CA . GLU A 1 104 ? 14.679 9.167 -15.815 1.00 84.00 104 GLU A CA 1
ATOM 822 C C . GLU A 1 104 ? 14.185 7.709 -15.824 1.00 84.00 104 GLU A C 1
ATOM 824 O O . GLU A 1 104 ? 13.900 7.169 -14.757 1.00 84.00 104 GLU A O 1
ATOM 829 N N . GLU A 1 105 ? 14.246 6.997 -16.957 1.00 85.94 105 GLU A N 1
ATOM 830 C CA . GLU A 1 105 ? 13.924 5.554 -16.992 1.00 85.94 105 GLU A CA 1
ATOM 831 C C . GLU A 1 105 ? 14.828 4.752 -16.033 1.00 85.94 105 GLU A C 1
ATOM 833 O O . GLU A 1 105 ? 14.390 3.853 -15.308 1.00 85.94 105 GLU A O 1
ATOM 838 N N . LYS A 1 106 ? 16.121 5.096 -15.982 1.00 86.38 106 LYS A N 1
ATOM 839 C CA . LYS A 1 106 ? 17.081 4.450 -15.082 1.00 86.38 106 LYS A CA 1
ATOM 840 C C . LYS A 1 106 ? 16.763 4.720 -13.610 1.00 86.38 106 LYS A C 1
ATOM 842 O O . LYS A 1 106 ? 16.955 3.823 -12.786 1.00 86.38 106 LYS A O 1
ATOM 847 N N . LYS A 1 107 ? 16.283 5.920 -13.271 1.00 88.56 107 LYS A N 1
ATOM 848 C CA . LYS A 1 107 ? 15.831 6.258 -11.914 1.00 88.56 107 LYS A CA 1
ATOM 849 C C . LYS A 1 107 ? 14.603 5.459 -11.512 1.00 88.56 107 LYS A C 1
ATOM 851 O O . LYS A 1 107 ? 14.588 4.916 -10.413 1.00 88.56 107 LYS A O 1
ATOM 856 N N . GLU A 1 108 ? 13.610 5.340 -12.388 1.00 87.56 108 GLU A N 1
ATOM 857 C CA . GLU A 1 108 ? 12.407 4.547 -12.115 1.00 87.56 108 GLU A CA 1
ATOM 858 C C . GLU A 1 108 ? 12.760 3.079 -11.849 1.00 87.56 108 GLU A C 1
ATOM 860 O O . GLU A 1 108 ? 12.365 2.513 -10.828 1.00 87.56 108 GLU A O 1
ATOM 865 N N . LYS A 1 109 ? 13.607 2.479 -12.698 1.00 89.12 109 LYS A N 1
ATOM 866 C CA . LYS A 1 109 ? 14.107 1.111 -12.477 1.00 89.12 109 LYS A CA 1
ATOM 867 C C . LYS A 1 109 ? 14.886 0.988 -11.169 1.00 89.12 109 LYS A C 1
ATOM 869 O O . LYS A 1 109 ? 14.739 -0.000 -10.447 1.00 89.12 109 LYS A O 1
ATOM 874 N N . ALA A 1 110 ? 15.718 1.978 -10.841 1.00 90.19 110 ALA A N 1
ATOM 875 C CA . ALA A 1 110 ? 16.466 1.999 -9.586 1.00 90.19 110 ALA A CA 1
ATOM 876 C C . ALA A 1 110 ? 15.537 2.103 -8.367 1.00 90.19 110 ALA A C 1
ATOM 878 O O . ALA A 1 110 ? 15.760 1.407 -7.375 1.00 90.19 110 ALA A O 1
ATOM 879 N N . PHE A 1 111 ? 14.477 2.908 -8.456 1.00 92.00 111 PHE A N 1
ATOM 880 C CA . PHE A 1 111 ? 13.454 3.040 -7.426 1.00 92.00 111 PHE A CA 1
ATOM 881 C C . PHE A 1 111 ? 12.730 1.713 -7.185 1.00 92.00 111 PHE A C 1
ATOM 883 O O . PHE A 1 111 ? 12.732 1.211 -6.061 1.00 92.00 111 PHE A O 1
ATOM 890 N N . VAL A 1 112 ? 12.193 1.090 -8.235 1.00 92.62 112 VAL A N 1
ATOM 891 C CA . VAL A 1 112 ? 11.481 -0.194 -8.131 1.00 92.62 112 VAL A CA 1
ATOM 892 C C . VAL A 1 112 ? 12.407 -1.305 -7.632 1.00 92.62 112 VAL A C 1
ATOM 894 O O . VAL A 1 112 ? 12.017 -2.121 -6.797 1.00 92.62 112 VAL A O 1
ATOM 897 N N . SER A 1 113 ? 13.668 -1.314 -8.069 1.00 91.50 113 SER A N 1
ATOM 898 C CA . SER A 1 113 ? 14.690 -2.231 -7.553 1.00 91.50 113 SER A CA 1
ATOM 899 C C . SER A 1 113 ? 14.954 -2.028 -6.054 1.00 91.50 113 SER A C 1
ATOM 901 O O . SER A 1 113 ? 15.034 -3.004 -5.303 1.00 91.50 113 SER A O 1
ATOM 903 N N . ALA A 1 114 ? 15.023 -0.776 -5.588 1.00 92.31 114 ALA A N 1
ATOM 904 C CA . ALA A 1 114 ? 15.176 -0.459 -4.170 1.00 92.31 114 ALA A CA 1
ATOM 905 C C . ALA A 1 114 ? 13.967 -0.927 -3.346 1.00 92.31 114 ALA A C 1
ATOM 907 O O . ALA A 1 114 ? 14.166 -1.564 -2.313 1.00 92.31 114 ALA A O 1
ATOM 908 N N . LEU A 1 115 ? 12.737 -0.703 -3.828 1.00 94.12 115 LEU A N 1
ATOM 909 C CA . LEU A 1 115 ? 11.517 -1.204 -3.179 1.00 94.12 115 LEU A CA 1
ATOM 910 C C . LEU A 1 115 ? 11.518 -2.730 -3.074 1.00 94.12 115 LEU A C 1
ATOM 912 O O . LEU A 1 115 ? 11.330 -3.282 -1.994 1.00 94.12 115 LEU A O 1
ATOM 916 N N . ASN A 1 116 ? 11.802 -3.412 -4.186 1.00 92.56 116 ASN A N 1
ATOM 917 C CA . ASN A 1 116 ? 11.851 -4.871 -4.247 1.00 92.56 116 ASN A CA 1
ATOM 918 C C . ASN A 1 116 ? 12.910 -5.473 -3.319 1.00 92.56 116 ASN A C 1
ATOM 920 O O . ASN A 1 116 ? 12.769 -6.617 -2.891 1.00 92.56 116 ASN A O 1
ATOM 924 N N . LYS A 1 117 ? 13.982 -4.730 -3.025 1.00 92.12 117 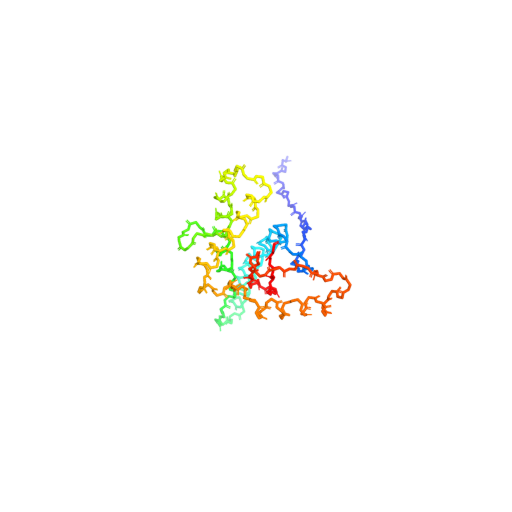LYS A N 1
ATOM 925 C CA . LYS A 1 117 ? 15.014 -5.137 -2.071 1.00 92.12 117 LYS A CA 1
ATOM 926 C C . LYS A 1 117 ? 14.588 -4.883 -0.625 1.00 92.12 117 LYS A C 1
ATOM 928 O O . LYS A 1 117 ? 14.764 -5.773 0.203 1.00 92.12 117 LYS A O 1
ATOM 933 N N . GLU A 1 118 ? 14.077 -3.690 -0.331 1.00 92.50 118 GLU A N 1
ATOM 934 C CA . GLU A 1 118 ? 13.734 -3.248 1.027 1.00 92.50 118 GLU A CA 1
ATOM 935 C C . GLU A 1 118 ? 12.522 -4.012 1.584 1.00 92.50 118 GLU A C 1
ATOM 937 O O . GLU A 1 118 ? 12.528 -4.431 2.738 1.00 92.50 118 GLU A O 1
ATOM 942 N N . PHE A 1 119 ? 11.509 -4.256 0.748 1.00 94.56 119 PHE A N 1
ATOM 943 C CA . PHE A 1 119 ? 10.217 -4.814 1.163 1.00 94.56 119 PHE A CA 1
ATOM 944 C C . PHE A 1 119 ? 9.996 -6.266 0.737 1.00 94.56 119 PHE A C 1
ATOM 946 O O . PHE A 1 119 ? 8.866 -6.746 0.736 1.00 94.56 119 PHE A O 1
ATOM 953 N N . ARG A 1 120 ? 11.067 -6.991 0.397 1.00 90.94 120 ARG A N 1
ATOM 954 C CA . ARG A 1 120 ? 10.992 -8.365 -0.131 1.00 90.94 120 ARG A CA 1
ATOM 955 C C . ARG A 1 120 ? 10.199 -9.342 0.757 1.00 90.94 120 ARG A C 1
ATOM 957 O O . ARG A 1 120 ? 9.576 -10.254 0.231 1.00 90.94 120 ARG A O 1
ATOM 964 N N . ASP A 1 121 ? 10.253 -9.143 2.077 1.00 92.44 121 ASP A N 1
ATOM 965 C CA . ASP A 1 121 ? 9.643 -10.006 3.100 1.00 92.44 121 ASP A CA 1
ATOM 966 C C . ASP A 1 121 ? 8.413 -9.331 3.756 1.00 92.44 121 ASP A C 1
ATOM 968 O O . ASP A 1 121 ? 7.896 -9.808 4.766 1.00 92.44 121 ASP A O 1
ATOM 972 N N . HIS A 1 122 ? 7.958 -8.186 3.229 1.00 94.88 122 HIS A N 1
ATOM 973 C CA . HIS A 1 122 ? 6.863 -7.417 3.817 1.00 94.88 122 HIS A CA 1
ATOM 974 C C . HIS A 1 122 ? 5.504 -8.003 3.410 1.00 94.88 122 HIS A C 1
ATOM 976 O O . HIS A 1 122 ? 5.204 -8.126 2.229 1.00 94.88 122 HIS A O 1
ATOM 982 N N . SER A 1 123 ? 4.631 -8.296 4.377 1.00 94.75 123 SER A N 1
ATOM 983 C CA . SER A 1 123 ? 3.345 -8.979 4.138 1.00 94.75 123 SER A CA 1
ATOM 984 C C . SER A 1 123 ? 2.368 -8.220 3.231 1.00 94.75 123 SER A C 1
ATOM 986 O O . SER A 1 123 ? 1.482 -8.829 2.640 1.00 94.75 123 SER A O 1
ATOM 988 N N . TYR A 1 124 ? 2.536 -6.903 3.104 1.00 96.75 124 TYR A N 1
ATOM 989 C CA . TYR A 1 124 ? 1.714 -6.034 2.252 1.00 96.75 124 TYR A CA 1
ATOM 990 C C . TYR A 1 124 ? 2.383 -5.662 0.919 1.00 96.75 124 TYR A C 1
ATOM 992 O O . TYR A 1 124 ? 1.825 -4.869 0.168 1.00 96.75 124 TYR A O 1
ATOM 1000 N N . PHE A 1 125 ? 3.561 -6.213 0.609 1.00 97.06 125 PHE A N 1
ATOM 1001 C CA . PHE A 1 125 ? 4.295 -5.911 -0.619 1.00 97.06 125 PHE A CA 1
ATOM 1002 C C . PHE A 1 125 ? 4.644 -7.196 -1.366 1.00 97.06 125 PHE A C 1
ATOM 1004 O O . PHE A 1 125 ? 5.216 -8.120 -0.795 1.00 97.06 125 PHE A O 1
ATOM 1011 N N . THR A 1 126 ? 4.368 -7.229 -2.668 1.00 95.50 126 THR A N 1
ATOM 1012 C CA . THR A 1 126 ? 4.805 -8.325 -3.534 1.00 95.50 126 THR A CA 1
ATOM 1013 C C . THR A 1 126 ? 5.632 -7.788 -4.692 1.00 95.50 126 THR A C 1
ATOM 1015 O O . THR A 1 126 ? 5.189 -6.940 -5.474 1.00 95.50 126 THR A O 1
ATOM 1018 N N . ARG A 1 127 ? 6.844 -8.338 -4.835 1.00 94.19 127 ARG A N 1
ATOM 1019 C CA . ARG A 1 127 ? 7.664 -8.141 -6.029 1.00 94.19 127 ARG A CA 1
ATOM 1020 C C . ARG A 1 127 ? 6.979 -8.794 -7.221 1.00 94.19 127 ARG A C 1
ATOM 1022 O O . ARG A 1 127 ? 6.628 -9.971 -7.183 1.00 94.19 127 ARG A O 1
ATOM 1029 N N . VAL A 1 128 ? 6.909 -8.057 -8.320 1.00 92.88 128 VAL A N 1
ATOM 1030 C CA . VAL A 1 128 ? 6.385 -8.584 -9.572 1.00 92.88 128 VAL A CA 1
ATOM 1031 C C . VAL A 1 128 ? 7.515 -9.189 -10.404 1.00 92.88 128 VAL A C 1
ATOM 1033 O O . VAL A 1 128 ? 8.469 -8.511 -10.782 1.00 92.88 128 VAL A O 1
ATOM 1036 N N . ASP A 1 129 ? 7.416 -10.485 -10.685 1.00 91.38 129 ASP A N 1
ATOM 1037 C CA . ASP A 1 129 ? 8.296 -11.191 -11.619 1.00 91.38 129 ASP A CA 1
ATOM 1038 C C . ASP A 1 129 ? 7.643 -11.360 -13.004 1.00 91.38 129 ASP A C 1
ATOM 1040 O O . ASP A 1 129 ? 6.466 -11.047 -13.213 1.00 91.38 129 ASP A O 1
ATOM 1044 N N . ALA A 1 130 ? 8.410 -11.838 -13.989 1.00 89.38 130 ALA A N 1
ATOM 1045 C CA . ALA A 1 130 ? 7.909 -12.011 -15.352 1.00 89.38 130 ALA A CA 1
ATOM 1046 C C . ALA A 1 130 ? 6.700 -12.981 -15.444 1.00 89.38 130 ALA A C 1
ATOM 1048 O O . ALA A 1 130 ? 5.707 -12.626 -16.092 1.00 89.38 130 ALA A O 1
ATOM 1049 N N . PRO A 1 131 ? 6.695 -14.161 -14.780 1.00 92.00 131 PRO A N 1
ATOM 1050 C CA . PRO A 1 131 ? 5.513 -15.030 -14.738 1.00 92.00 131 PRO A CA 1
ATOM 1051 C C . PRO A 1 131 ? 4.274 -14.368 -14.119 1.00 92.00 131 PRO A C 1
ATOM 1053 O O . PRO A 1 131 ? 3.151 -14.545 -14.606 1.00 92.00 131 PRO A O 1
ATOM 1056 N N . MET A 1 132 ? 4.452 -13.613 -13.036 1.00 92.56 132 MET A N 1
ATOM 1057 C CA . MET A 1 132 ? 3.391 -12.878 -12.360 1.00 92.56 132 MET A CA 1
ATOM 1058 C C . MET A 1 132 ? 2.842 -11.754 -13.230 1.00 92.56 132 MET A C 1
ATOM 1060 O O . MET A 1 132 ? 1.626 -11.617 -13.325 1.00 92.56 132 MET A O 1
ATOM 1064 N N . MET A 1 133 ? 3.698 -11.025 -13.944 1.00 92.06 133 MET A N 1
ATOM 1065 C CA . MET A 1 133 ? 3.269 -9.986 -14.880 1.00 92.06 133 MET A CA 1
ATOM 1066 C C . MET A 1 133 ? 2.342 -10.539 -15.965 1.00 92.06 133 MET A C 1
ATOM 1068 O O . MET A 1 133 ? 1.290 -9.964 -16.236 1.00 92.06 133 MET A O 1
ATOM 1072 N N . GLY A 1 134 ? 2.638 -11.727 -16.502 1.00 90.88 134 GLY A N 1
ATOM 1073 C CA . GLY A 1 134 ? 1.731 -12.404 -17.431 1.00 90.88 134 GLY A CA 1
ATOM 1074 C C . GLY A 1 134 ? 0.351 -12.706 -16.827 1.00 90.88 134 GLY A C 1
ATOM 1075 O O . GLY A 1 134 ? -0.658 -12.625 -17.527 1.00 90.88 134 GLY A O 1
ATOM 1076 N N . ARG A 1 135 ? 0.282 -13.036 -15.529 1.00 92.31 135 ARG A N 1
ATOM 1077 C CA . ARG A 1 135 ? -0.988 -13.242 -14.806 1.00 92.31 135 ARG A CA 1
ATOM 1078 C C . ARG A 1 135 ? -1.724 -11.922 -14.570 1.00 92.31 135 ARG A C 1
ATOM 1080 O O . ARG A 1 135 ? -2.921 -11.866 -14.828 1.00 92.31 135 ARG A O 1
ATOM 1087 N N . ILE A 1 136 ? -1.010 -10.873 -14.161 1.00 92.06 136 ILE A N 1
ATOM 1088 C CA . ILE A 1 136 ? -1.55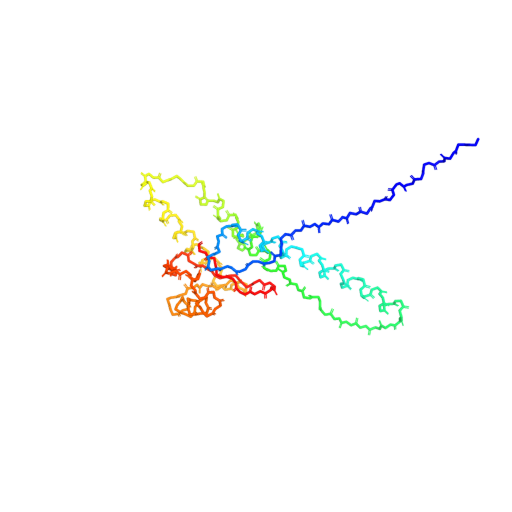9 -9.528 -13.940 1.00 92.06 136 ILE A CA 1
ATOM 1089 C C . ILE A 1 136 ? -2.166 -8.980 -15.233 1.00 92.06 136 ILE A C 1
ATOM 1091 O O . ILE A 1 136 ? -3.315 -8.551 -15.233 1.00 92.06 136 ILE A O 1
ATOM 1095 N N . LEU A 1 137 ? -1.443 -9.054 -16.353 1.00 90.88 137 LEU A N 1
ATOM 1096 C CA . LEU A 1 137 ? -1.937 -8.583 -17.649 1.00 90.88 137 LEU A CA 1
ATOM 1097 C C . LEU A 1 137 ? -3.185 -9.345 -18.104 1.00 90.88 137 LEU A C 1
ATOM 1099 O O . LEU A 1 137 ? -4.122 -8.731 -18.611 1.00 90.88 137 LEU A O 1
ATOM 1103 N N . ARG A 1 138 ? -3.232 -10.668 -17.892 1.00 91.31 138 ARG A N 1
ATOM 1104 C CA . ARG A 1 138 ? -4.437 -11.467 -18.170 1.00 91.31 138 ARG A CA 1
ATOM 1105 C C . ARG A 1 138 ? -5.616 -11.018 -17.309 1.00 91.31 138 ARG A C 1
ATOM 1107 O O . ARG A 1 138 ? -6.660 -10.701 -17.864 1.00 91.31 138 ARG A O 1
ATOM 1114 N N . ALA A 1 139 ? -5.423 -10.895 -15.996 1.00 91.44 139 ALA A N 1
ATOM 1115 C CA . ALA A 1 139 ? -6.469 -10.442 -15.081 1.00 91.44 139 ALA A CA 1
ATOM 1116 C C . ALA A 1 139 ? -6.969 -9.027 -15.425 1.00 91.44 139 ALA A C 1
ATOM 1118 O O . ALA A 1 139 ? -8.175 -8.796 -15.501 1.00 91.44 139 ALA A O 1
ATOM 1119 N N . LYS A 1 140 ? -6.060 -8.085 -15.717 1.00 90.81 140 LYS A N 1
ATOM 1120 C CA . LYS A 1 140 ? -6.432 -6.726 -16.140 1.00 90.81 140 LYS A CA 1
ATOM 1121 C C . LYS A 1 140 ? -7.148 -6.717 -17.490 1.00 90.81 140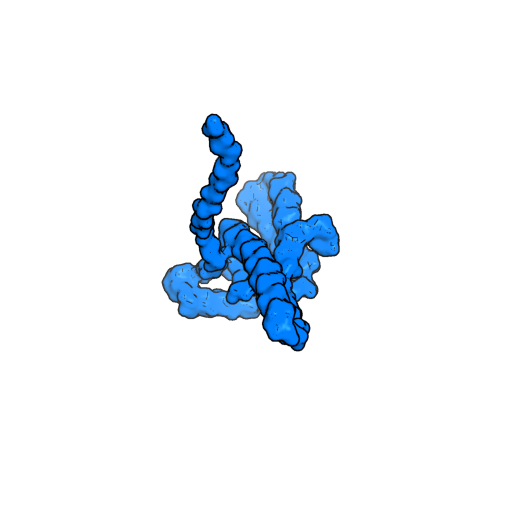 LYS A C 1
ATOM 1123 O O . LYS A 1 140 ? -8.075 -5.931 -17.661 1.00 90.81 140 LYS A O 1
ATOM 1128 N N . ARG A 1 141 ? -6.783 -7.590 -18.433 1.00 90.69 141 ARG A N 1
ATOM 1129 C CA . ARG A 1 141 ? -7.511 -7.758 -19.701 1.00 90.69 141 ARG A CA 1
ATOM 1130 C C . ARG A 1 141 ? -8.922 -8.285 -19.484 1.00 90.69 141 ARG A C 1
ATOM 1132 O O . ARG A 1 141 ? -9.846 -7.786 -20.117 1.00 90.69 141 ARG A O 1
ATOM 1139 N N . ASP A 1 142 ? -9.100 -9.241 -18.586 1.00 91.88 142 ASP A N 1
ATOM 1140 C CA . ASP A 1 142 ? -10.421 -9.802 -18.305 1.00 91.88 142 ASP A CA 1
ATOM 1141 C C . ASP A 1 142 ? -11.314 -8.771 -17.585 1.00 91.88 142 ASP A C 1
ATOM 1143 O O . ASP A 1 142 ? -12.491 -8.636 -17.921 1.00 91.88 142 ASP A O 1
ATOM 1147 N N . LYS A 1 143 ? -10.732 -7.967 -16.679 1.00 91.56 143 LYS A N 1
ATOM 1148 C CA . LYS A 1 143 ? -11.420 -6.889 -15.944 1.00 91.56 143 LYS A CA 1
ATOM 1149 C C . LYS A 1 143 ? -11.748 -5.668 -16.821 1.00 91.56 143 LYS A C 1
ATOM 1151 O O . LYS A 1 143 ? -12.840 -5.121 -16.706 1.00 91.56 143 LYS A O 1
ATOM 1156 N N . TRP A 1 144 ? -10.839 -5.248 -17.709 1.00 90.44 144 TRP A N 1
ATOM 1157 C CA . TRP A 1 144 ? -10.919 -3.955 -18.420 1.00 90.44 144 TRP A CA 1
ATOM 1158 C C . TRP A 1 144 ? -11.022 -4.038 -19.952 1.00 90.44 144 TRP A C 1
ATOM 1160 O O . TRP A 1 144 ? -11.192 -3.007 -20.606 1.00 90.44 144 TRP A O 1
ATOM 1170 N N . ARG A 1 145 ? -10.944 -5.239 -20.539 1.00 89.94 145 ARG A N 1
ATOM 1171 C CA . ARG A 1 145 ? -11.061 -5.514 -21.985 1.00 89.94 145 ARG A CA 1
ATOM 1172 C C . ARG A 1 145 ? -10.214 -4.563 -22.840 1.00 89.94 145 ARG A C 1
ATOM 1174 O O . ARG A 1 145 ? -8.989 -4.608 -22.778 1.00 89.94 145 ARG A O 1
ATOM 1181 N N . GLU A 1 146 ? -10.854 -3.704 -23.630 1.00 85.94 146 GLU A N 1
ATOM 1182 C CA . GLU A 1 146 ? -10.213 -2.776 -24.572 1.00 85.94 146 GLU A CA 1
ATOM 1183 C C . GLU A 1 146 ? -9.373 -1.691 -23.884 1.00 85.94 146 GLU A C 1
ATOM 1185 O O . GLU A 1 146 ? -8.466 -1.135 -24.500 1.00 85.94 146 GLU A O 1
ATOM 1190 N N . ARG A 1 147 ? -9.638 -1.416 -22.600 1.00 86.44 147 ARG A N 1
ATOM 1191 C CA . ARG A 1 147 ? -8.914 -0.418 -21.799 1.00 86.44 147 ARG A CA 1
ATOM 1192 C C . ARG A 1 147 ? -7.689 -0.989 -21.085 1.00 86.44 147 ARG A C 1
ATOM 1194 O O . ARG A 1 147 ? -6.997 -0.236 -20.410 1.00 86.44 147 ARG A O 1
ATOM 1201 N N . ALA A 1 148 ? -7.434 -2.294 -21.183 1.00 85.06 148 ALA A N 1
ATOM 1202 C CA . ALA A 1 148 ? -6.321 -2.943 -20.498 1.00 85.06 148 ALA A CA 1
ATOM 1203 C C . ALA A 1 148 ? -4.952 -2.420 -20.984 1.00 85.06 148 ALA A C 1
ATOM 1205 O O . ALA A 1 148 ? -4.803 -2.092 -22.167 1.00 85.06 148 ALA A O 1
ATOM 1206 N N . PRO A 1 149 ? -3.935 -2.355 -20.103 1.00 83.62 149 PRO A N 1
ATOM 1207 C CA . PRO A 1 149 ? -2.614 -1.873 -20.488 1.00 83.62 149 PRO A CA 1
ATOM 1208 C C . PRO A 1 149 ? -1.970 -2.835 -21.495 1.00 83.62 149 PRO A C 1
ATOM 1210 O O . PRO A 1 149 ? -2.014 -4.054 -21.322 1.00 83.62 149 PRO A O 1
ATOM 1213 N N . LYS A 1 150 ? -1.358 -2.287 -22.552 1.00 75.44 150 LYS A N 1
ATOM 1214 C CA . LYS A 1 150 ? -0.718 -3.086 -23.615 1.00 75.44 150 LYS A CA 1
ATOM 1215 C C . LYS A 1 150 ? 0.768 -3.365 -23.359 1.00 75.44 150 LYS A C 1
ATOM 1217 O O . LYS A 1 150 ? 1.247 -4.417 -23.761 1.00 75.44 150 LYS A O 1
ATOM 1222 N N . ASN A 1 151 ? 1.465 -2.463 -22.661 1.00 73.38 151 ASN A N 1
ATOM 1223 C CA . ASN A 1 151 ? 2.930 -2.457 -22.543 1.00 73.38 151 ASN A CA 1
ATOM 1224 C C . ASN A 1 151 ? 3.406 -2.317 -21.083 1.00 73.38 151 ASN A C 1
ATOM 1226 O O . ASN A 1 151 ? 4.240 -1.468 -20.785 1.00 73.38 151 ASN A O 1
ATOM 1230 N N . LEU A 1 152 ? 2.864 -3.116 -20.158 1.00 78.44 152 LEU A N 1
ATOM 1231 C CA . LEU A 1 152 ? 3.333 -3.114 -18.767 1.00 78.44 152 LEU A CA 1
ATOM 1232 C C . LEU A 1 152 ? 4.525 -4.073 -18.611 1.00 78.44 152 LEU A C 1
ATOM 1234 O O . LEU A 1 152 ? 4.389 -5.278 -18.829 1.00 78.44 152 LEU A O 1
ATOM 1238 N N . GLY A 1 153 ? 5.694 -3.540 -18.255 1.00 81.50 153 GLY A N 1
ATOM 1239 C CA . GLY A 1 153 ? 6.896 -4.323 -17.960 1.00 81.50 153 GLY A CA 1
ATOM 1240 C C . GLY A 1 153 ? 7.052 -4.579 -16.461 1.00 81.50 153 GLY A C 1
ATOM 1241 O O . GLY A 1 153 ? 6.788 -3.696 -15.651 1.00 81.50 153 GLY A O 1
ATOM 1242 N N . TYR A 1 154 ? 7.532 -5.764 -16.071 1.00 85.44 154 TYR A N 1
ATOM 1243 C CA . TYR A 1 154 ? 7.726 -6.096 -14.650 1.00 85.44 154 TYR A CA 1
ATOM 1244 C C . TYR A 1 154 ? 8.836 -5.265 -13.979 1.00 85.44 154 TYR A C 1
ATOM 1246 O O . TYR A 1 154 ? 8.822 -5.111 -12.764 1.00 85.44 154 TYR A O 1
ATOM 1254 N N . GLU A 1 155 ? 9.783 -4.716 -14.749 1.00 85.56 155 GLU A N 1
ATOM 1255 C CA . GLU A 1 155 ? 10.920 -3.933 -14.229 1.00 85.56 155 GLU A CA 1
ATOM 1256 C C . GLU A 1 155 ? 10.505 -2.609 -13.574 1.00 85.56 155 GLU A C 1
ATOM 1258 O O . GLU A 1 155 ? 11.252 -2.069 -12.762 1.00 85.56 155 GLU A O 1
ATOM 1263 N N . HIS A 1 156 ? 9.312 -2.120 -13.913 1.00 86.88 156 HIS A N 1
ATOM 1264 C CA . HIS A 1 156 ? 8.754 -0.862 -13.420 1.00 86.88 156 HIS A CA 1
ATOM 1265 C C . HIS A 1 156 ? 7.597 -1.088 -12.442 1.00 86.88 156 HIS A C 1
ATOM 1267 O O . HIS A 1 156 ? 6.995 -0.133 -11.977 1.00 86.88 156 HIS A O 1
ATOM 1273 N N . CYS A 1 157 ? 7.270 -2.344 -12.123 1.00 91.88 157 CYS A N 1
ATOM 1274 C CA . CYS A 1 157 ? 6.066 -2.660 -11.368 1.00 91.88 157 CYS A CA 1
ATOM 1275 C C . CYS A 1 157 ? 6.353 -3.221 -9.978 1.00 91.88 157 CYS A C 1
ATOM 1277 O O . CYS A 1 157 ? 7.270 -4.019 -9.769 1.00 91.88 157 CYS A O 1
ATOM 1279 N N . PHE A 1 158 ? 5.458 -2.901 -9.052 1.00 95.00 158 PHE A N 1
ATOM 1280 C CA . PHE A 1 158 ? 5.342 -3.553 -7.752 1.00 95.00 158 PHE A CA 1
ATOM 1281 C C . PHE A 1 158 ? 3.865 -3.707 -7.375 1.00 95.00 158 PHE A C 1
ATOM 1283 O O . PHE A 1 158 ? 2.995 -3.033 -7.932 1.00 95.00 158 PHE A O 1
ATOM 1290 N N . GLN A 1 159 ? 3.564 -4.624 -6.455 1.00 96.31 159 GLN A N 1
ATOM 1291 C CA . GLN A 1 159 ? 2.217 -4.792 -5.917 1.00 96.31 159 GLN A CA 1
ATOM 1292 C C . GLN A 1 159 ? 2.154 -4.435 -4.442 1.00 96.31 159 GLN A C 1
ATOM 1294 O O . GLN A 1 159 ? 3.040 -4.800 -3.669 1.00 96.31 159 GLN A O 1
ATOM 1299 N N . VAL A 1 160 ? 1.063 -3.774 -4.065 1.00 97.94 160 VAL A N 1
ATOM 1300 C CA . VAL A 1 160 ? 0.698 -3.543 -2.668 1.00 97.94 160 VAL A CA 1
ATOM 1301 C C . VAL A 1 160 ? -0.641 -4.210 -2.395 1.00 97.94 160 VAL A C 1
ATOM 1303 O O . VAL A 1 160 ? -1.585 -4.085 -3.180 1.00 97.94 160 VAL A O 1
ATOM 1306 N N . HIS A 1 161 ? -0.715 -4.933 -1.285 1.00 97.44 161 HIS A N 1
ATOM 1307 C CA . HIS A 1 161 ? -1.945 -5.550 -0.806 1.00 97.44 161 HIS A CA 1
ATOM 1308 C C . HIS A 1 161 ? -2.696 -4.525 0.034 1.00 97.44 161 HIS A C 1
ATOM 1310 O O . HIS A 1 161 ? -2.320 -4.282 1.166 1.00 97.44 161 HIS A O 1
ATOM 1316 N N . HIS A 1 162 ? -3.719 -3.878 -0.507 1.00 97.88 162 HIS A N 1
ATOM 1317 C CA . HIS A 1 162 ? -4.521 -2.933 0.263 1.00 97.88 162 HIS A CA 1
ATOM 1318 C C . HIS A 1 162 ? -5.629 -3.646 1.043 1.00 97.88 162 HIS A C 1
ATOM 1320 O O . HIS A 1 162 ? -5.915 -4.818 0.798 1.00 97.88 162 HIS A O 1
ATOM 1326 N N . TYR A 1 163 ? -6.302 -2.933 1.951 1.00 96.06 163 TYR A N 1
ATOM 1327 C CA . TYR A 1 163 ? -7.467 -3.472 2.667 1.00 96.06 163 TYR A CA 1
ATOM 1328 C C . TYR A 1 163 ? -8.595 -3.923 1.719 1.00 96.06 163 TYR A C 1
ATOM 1330 O O . TYR A 1 163 ? -9.379 -4.799 2.078 1.00 96.06 163 TYR A O 1
ATOM 1338 N N . ALA A 1 164 ? -8.691 -3.303 0.535 1.00 95.44 164 ALA A N 1
ATOM 1339 C CA . ALA A 1 164 ? -9.749 -3.549 -0.441 1.00 95.44 164 ALA A CA 1
ATOM 1340 C C . ALA A 1 164 ? -9.353 -4.563 -1.529 1.00 95.44 164 ALA A C 1
ATOM 1342 O O . ALA A 1 164 ? -10.160 -5.422 -1.874 1.00 95.44 164 ALA A O 1
ATOM 1343 N N . ASP A 1 165 ? -8.141 -4.458 -2.088 1.00 95.00 165 ASP A N 1
ATOM 1344 C CA . ASP A 1 165 ? -7.650 -5.340 -3.156 1.00 95.00 165 ASP A CA 1
ATOM 1345 C C . ASP A 1 165 ? -6.114 -5.266 -3.285 1.00 95.00 165 ASP A C 1
ATOM 1347 O O . ASP A 1 165 ? -5.460 -4.378 -2.738 1.00 95.00 165 ASP A O 1
ATOM 1351 N N . THR A 1 166 ? -5.513 -6.175 -4.050 1.00 96.44 166 THR A N 1
ATOM 1352 C CA . THR A 1 166 ? -4.101 -6.082 -4.444 1.00 96.44 166 THR A CA 1
ATOM 1353 C C . THR A 1 166 ? -3.952 -5.243 -5.707 1.00 96.44 166 THR A C 1
ATOM 1355 O O . THR A 1 166 ? -4.449 -5.614 -6.769 1.00 96.44 166 THR A O 1
ATOM 1358 N N . VAL A 1 167 ? -3.198 -4.146 -5.621 1.00 96.88 167 VAL A N 1
ATOM 1359 C CA . VAL A 1 167 ? -3.034 -3.190 -6.725 1.00 96.88 167 VAL A CA 1
ATOM 1360 C C . VAL A 1 167 ? -1.610 -3.240 -7.262 1.00 96.88 167 VAL A C 1
ATOM 1362 O O . VAL A 1 167 ? -0.641 -3.168 -6.507 1.00 96.88 167 VAL A O 1
ATOM 1365 N N . THR A 1 168 ? -1.482 -3.365 -8.586 1.00 95.88 168 THR A N 1
ATOM 1366 C CA . THR A 1 168 ? -0.202 -3.210 -9.293 1.00 95.88 168 THR A CA 1
ATOM 1367 C C . THR A 1 168 ? -0.002 -1.754 -9.675 1.00 95.88 168 THR A C 1
ATOM 1369 O O . THR A 1 168 ? -0.827 -1.223 -10.425 1.00 95.88 168 THR A O 1
ATOM 1372 N N . TYR A 1 169 ? 1.100 -1.170 -9.213 1.00 95.06 169 TYR A N 1
ATOM 1373 C CA . TYR A 1 169 ? 1.564 0.170 -9.568 1.00 95.06 169 TYR A CA 1
ATOM 1374 C C . TYR A 1 169 ? 2.717 0.083 -10.564 1.00 95.06 169 TYR A C 1
ATOM 1376 O O . TYR A 1 169 ? 3.502 -0.869 -10.500 1.00 95.06 169 TYR A O 1
ATOM 1384 N N . SER A 1 170 ? 2.781 1.052 -11.475 1.00 90.06 170 SER A N 1
ATOM 1385 C CA . SER A 1 170 ? 3.771 1.161 -12.554 1.00 90.06 170 SER A CA 1
ATOM 1386 C C . SER A 1 170 ? 4.108 2.611 -12.839 1.00 90.06 170 SER A C 1
ATOM 1388 O O . SER A 1 170 ? 3.127 3.388 -12.914 1.00 90.06 170 SER A O 1
#